Protein AF-A0A2E0Q873-F1 (afdb_monomer_lite)

Radius of gyration: 17.23 Å; chains: 1; bounding box: 40×28×66 Å

Secondary structure (DSSP, 8-state):
----------S-SSPEETTSSTTPPPPPBPGGGG-STT--SSSEE-TT-SEEEEEEEE-SSSSPPPEEEEEEETTTTEEEE--SS----S--S-PPPPEEPPPPP---SSGGG--GGG-EEEEEE-TT--EEEEEE--TTEEEEEEEE--

Sequence (150 aa):
MSTHIYSSWGRTRSPKNLAGTPGTAVTLSVAGDLLGITATTTGYATENQRYLHVLTEDNNADAPGTIKVYGYTHAFQRWFELPQSFNQVGANSAPTAVTIPAPADSGHADAADITPDEREYRTYEILGIDRVAFVGSDVGTNAWAACSTF

Foldseek 3Di:
DDDPDPPPPDPDQDFAWQVHDPPDFDDADAPVCQDDLPSPPAATFQVQFFKKKKKKAFALFPFDKWKWKWFAAPVVSHIAAFDQEPDDPDDDDRDDTDTPPHFGNPNDPHPVPTDPVSMDMGMGTQRRTGGMHIHMDCGGMTMIMTGGND

Structure (mmCIF, N/CA/C/O backbone):
data_AF-A0A2E0Q873-F1
#
_entry.id   AF-A0A2E0Q873-F1
#
loop_
_atom_site.group_PDB
_atom_site.id
_atom_site.type_symbol
_atom_site.label_atom_id
_atom_site.label_alt_id
_atom_site.label_comp_id
_atom_site.label_asym_id
_atom_site.label_entity_id
_atom_site.label_seq_id
_atom_site.pdbx_PDB_ins_code
_atom_site.Cartn_x
_atom_site.Cartn_y
_atom_site.Cartn_z
_atom_site.occupancy
_atom_site.B_iso_or_equiv
_atom_site.auth_seq_id
_atom_site.auth_comp_id
_atom_site.auth_asym_id
_atom_site.auth_atom_id
_atom_site.pdbx_PDB_model_num
ATOM 1 N N . MET A 1 1 ? 9.964 -3.634 46.978 1.00 44.97 1 MET A N 1
ATOM 2 C CA . MET A 1 1 ? 9.040 -4.243 46.000 1.00 44.97 1 MET A CA 1
ATOM 3 C C . MET A 1 1 ? 9.374 -3.621 44.653 1.00 44.97 1 MET A C 1
ATOM 5 O O . MET A 1 1 ? 9.190 -2.424 44.498 1.00 44.97 1 MET A O 1
ATOM 9 N N . SER A 1 2 ? 10.014 -4.375 43.758 1.00 54.91 2 SER A N 1
ATOM 10 C CA . SER A 1 2 ? 10.335 -3.894 42.410 1.00 54.91 2 SER A CA 1
ATOM 11 C C . SER A 1 2 ? 9.037 -3.874 41.610 1.00 54.91 2 SER A C 1
ATOM 13 O O . SER A 1 2 ? 8.479 -4.930 41.318 1.00 54.91 2 SER A O 1
ATOM 15 N N . THR A 1 3 ? 8.499 -2.691 41.322 1.00 65.44 3 THR A N 1
ATOM 16 C CA . THR A 1 3 ? 7.478 -2.550 40.285 1.00 65.44 3 THR A CA 1
ATOM 17 C C . THR A 1 3 ? 8.152 -2.863 38.961 1.00 65.44 3 THR A C 1
ATOM 19 O O . THR A 1 3 ? 9.015 -2.110 38.515 1.00 65.44 3 THR A O 1
ATOM 22 N N . HIS A 1 4 ? 7.780 -3.986 38.355 1.00 63.28 4 HIS A N 1
ATOM 23 C CA . HIS A 1 4 ? 8.156 -4.309 36.988 1.00 63.28 4 HIS A CA 1
ATOM 24 C C . HIS A 1 4 ? 7.597 -3.218 36.062 1.00 63.28 4 HIS A C 1
ATOM 26 O O . HIS A 1 4 ? 6.422 -3.235 35.699 1.00 63.28 4 HIS A O 1
ATOM 32 N N . ILE A 1 5 ? 8.424 -2.223 35.736 1.00 59.34 5 ILE A N 1
ATOM 33 C CA . ILE A 1 5 ? 8.116 -1.232 34.710 1.00 59.34 5 ILE A CA 1
ATOM 34 C C . ILE A 1 5 ? 8.431 -1.911 33.385 1.00 59.34 5 ILE A C 1
ATOM 36 O O . ILE A 1 5 ? 9.589 -2.204 33.095 1.00 59.34 5 ILE A O 1
ATOM 40 N N . TYR A 1 6 ? 7.406 -2.163 32.576 1.00 55.34 6 TYR A N 1
ATOM 41 C CA . TYR A 1 6 ? 7.605 -2.543 31.184 1.00 55.34 6 TYR A CA 1
ATOM 42 C C . TYR A 1 6 ? 8.294 -1.371 30.464 1.00 55.34 6 TYR A C 1
ATOM 44 O O . TYR A 1 6 ? 7.645 -0.418 30.044 1.00 55.34 6 TYR A O 1
ATOM 52 N N . SER A 1 7 ? 9.622 -1.408 30.350 1.00 51.84 7 SER A N 1
ATOM 53 C CA . SER A 1 7 ? 10.422 -0.403 29.637 1.00 51.84 7 SER A CA 1
ATOM 54 C C . SER A 1 7 ? 10.600 -0.731 28.155 1.00 51.84 7 SER A C 1
ATOM 56 O O . SER A 1 7 ? 11.486 -0.184 27.500 1.00 51.84 7 SER A O 1
ATOM 58 N N . SER A 1 8 ? 9.764 -1.594 27.574 1.00 48.59 8 SER A N 1
ATOM 59 C CA . SER A 1 8 ? 9.832 -1.863 26.140 1.00 48.59 8 SER A CA 1
ATOM 60 C C . SER A 1 8 ? 9.133 -0.763 25.335 1.00 48.59 8 SER A C 1
ATOM 62 O O . SER A 1 8 ? 8.172 -1.014 24.617 1.00 48.59 8 SER A O 1
ATOM 64 N N . TRP A 1 9 ? 9.682 0.449 25.389 1.00 48.12 9 TRP A N 1
ATOM 65 C CA . TRP A 1 9 ? 9.557 1.464 24.335 1.00 48.12 9 TRP A CA 1
ATOM 66 C C . TRP A 1 9 ? 10.605 1.201 23.230 1.00 48.12 9 TRP A C 1
ATOM 68 O O . TRP A 1 9 ? 11.258 2.114 22.730 1.00 48.12 9 TRP A O 1
ATOM 78 N N . GLY A 1 10 ? 10.844 -0.076 22.894 1.00 57.50 10 GLY A N 1
ATOM 79 C CA . GLY A 1 10 ? 12.095 -0.498 22.258 1.00 57.50 10 GLY A CA 1
ATOM 80 C C . GLY A 1 10 ? 12.078 -1.861 21.562 1.00 57.50 10 GLY A C 1
ATOM 81 O O . GLY A 1 10 ? 12.937 -2.691 21.835 1.00 57.50 10 GLY A O 1
ATOM 82 N N . ARG A 1 11 ? 11.174 -2.081 20.598 1.00 50.75 11 ARG A N 1
ATOM 83 C CA . ARG A 1 11 ? 11.442 -3.011 19.476 1.00 50.75 11 ARG A CA 1
ATOM 84 C C . ARG A 1 11 ? 11.568 -2.224 18.170 1.00 50.75 11 ARG A C 1
ATOM 86 O O . ARG A 1 11 ? 10.692 -2.279 17.317 1.00 50.75 11 ARG A O 1
ATOM 93 N N . THR A 1 12 ? 12.682 -1.497 18.047 1.00 55.16 12 THR A N 1
ATOM 94 C CA . THR A 1 12 ? 13.179 -0.829 16.825 1.00 55.16 12 THR A CA 1
ATOM 95 C C . THR A 1 12 ? 12.166 0.137 16.191 1.00 55.16 12 THR A C 1
ATOM 97 O O . THR A 1 12 ? 11.250 -0.300 15.503 1.00 55.16 12 THR A O 1
ATOM 100 N N . ARG A 1 13 ? 12.364 1.453 16.377 1.00 66.44 13 ARG A N 1
ATOM 101 C CA . ARG A 1 13 ? 11.543 2.574 15.844 1.00 66.44 13 ARG A CA 1
ATOM 102 C C . ARG A 1 13 ? 11.538 2.692 14.305 1.00 66.44 13 ARG A C 1
ATOM 104 O O . ARG A 1 13 ? 11.319 3.771 13.774 1.00 66.44 13 ARG A O 1
ATOM 111 N N . SER A 1 14 ? 11.851 1.620 13.593 1.00 76.56 14 SER A N 1
ATOM 112 C CA . SER A 1 14 ? 11.774 1.565 12.142 1.00 76.56 14 SER A CA 1
ATOM 113 C C . SER A 1 14 ? 10.387 1.081 11.719 1.00 76.56 14 SER A C 1
ATOM 115 O O . SER A 1 14 ? 9.826 0.211 12.403 1.00 76.56 14 SER A O 1
ATOM 117 N N . PRO A 1 15 ? 9.870 1.560 10.576 1.00 86.12 15 PRO A N 1
ATOM 118 C CA . PRO A 1 15 ? 8.744 0.921 9.911 1.00 86.12 15 PRO A CA 1
ATOM 119 C C . PRO A 1 15 ? 8.969 -0.593 9.776 1.00 86.12 15 PRO A C 1
ATOM 121 O O . PRO A 1 15 ? 10.098 -1.051 9.557 1.00 86.12 15 PRO A O 1
ATOM 124 N N . LYS A 1 16 ? 7.909 -1.381 9.958 1.00 88.31 16 LYS A N 1
ATOM 125 C CA . LYS A 1 16 ? 7.932 -2.842 9.803 1.00 88.31 16 LYS A CA 1
ATOM 126 C C . LYS A 1 16 ? 7.423 -3.207 8.424 1.00 88.31 16 LYS A C 1
ATOM 128 O O . LYS A 1 16 ? 6.344 -2.757 8.056 1.00 88.31 16 LYS A O 1
ATOM 133 N N . ASN A 1 17 ? 8.196 -3.997 7.679 1.00 90.94 17 ASN A N 1
ATOM 134 C CA . ASN A 1 17 ? 7.787 -4.451 6.354 1.00 90.94 17 ASN A CA 1
ATOM 135 C C . ASN A 1 17 ? 6.494 -5.270 6.464 1.00 90.94 17 ASN A C 1
ATOM 137 O O . ASN A 1 17 ? 6.370 -6.154 7.311 1.00 90.94 17 ASN A O 1
ATOM 141 N N . LEU A 1 18 ? 5.541 -4.942 5.603 1.00 91.62 18 LEU A N 1
ATOM 142 C CA . LEU A 1 18 ? 4.194 -5.485 5.635 1.00 91.62 18 LEU A CA 1
ATOM 143 C C . LEU A 1 18 ? 4.117 -6.926 5.096 1.00 91.62 18 LEU A C 1
ATOM 145 O O . LEU A 1 18 ? 3.267 -7.707 5.513 1.00 91.62 18 LEU A O 1
ATOM 149 N N . ALA A 1 19 ? 5.047 -7.295 4.214 1.00 92.06 19 ALA A N 1
ATOM 150 C CA . ALA A 1 19 ? 5.231 -8.637 3.668 1.00 92.06 19 ALA A CA 1
ATOM 151 C C . ALA A 1 19 ? 6.161 -9.520 4.534 1.00 92.06 19 ALA A C 1
ATOM 153 O O . ALA A 1 19 ? 6.544 -10.618 4.130 1.00 92.06 19 ALA A O 1
ATOM 154 N N . GLY A 1 20 ? 6.510 -9.071 5.745 1.00 88.31 20 GLY A N 1
ATOM 155 C CA . GLY A 1 20 ? 7.251 -9.845 6.739 1.00 88.31 20 GLY A CA 1
ATOM 156 C C . GLY A 1 20 ? 8.732 -9.480 6.809 1.00 88.31 20 GLY A C 1
ATOM 157 O O . GLY A 1 20 ? 9.151 -8.747 7.706 1.00 88.31 20 GLY A O 1
ATOM 158 N N . THR A 1 21 ? 9.549 -10.017 5.901 1.00 89.75 21 THR A N 1
ATOM 159 C CA . THR A 1 21 ? 11.009 -9.814 5.944 1.00 89.75 21 THR A CA 1
ATOM 160 C C . THR A 1 21 ? 11.383 -8.445 5.352 1.00 89.75 21 THR A C 1
ATOM 162 O O . THR A 1 21 ? 10.773 -8.012 4.374 1.00 89.75 21 THR A O 1
ATOM 165 N N . PRO A 1 22 ? 12.367 -7.713 5.915 1.00 88.62 22 PRO A N 1
ATOM 166 C CA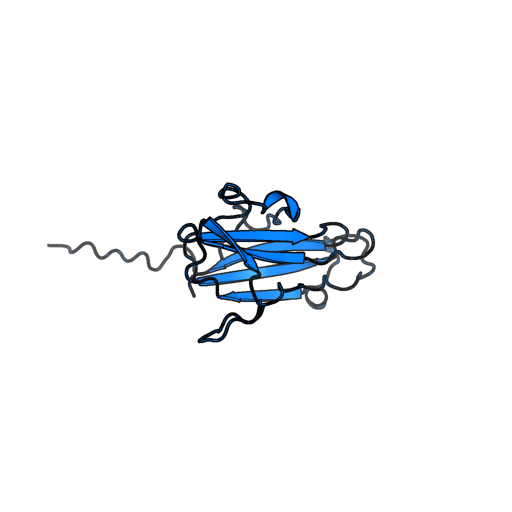 . PRO A 1 22 ? 12.838 -6.468 5.311 1.00 88.62 22 PRO A CA 1
ATOM 167 C C . PRO A 1 22 ? 13.260 -6.659 3.848 1.00 88.62 22 PRO A C 1
ATOM 169 O O . PRO A 1 22 ? 13.966 -7.610 3.526 1.00 88.62 22 PRO A O 1
ATOM 172 N N . GLY A 1 23 ? 12.834 -5.744 2.975 1.00 86.94 23 GLY A N 1
ATOM 173 C CA . GLY A 1 23 ? 13.122 -5.794 1.536 1.00 86.94 23 GLY A CA 1
ATOM 174 C C . GLY A 1 23 ? 12.180 -6.682 0.717 1.00 86.94 23 GLY A C 1
ATOM 175 O O . GLY A 1 23 ? 12.245 -6.648 -0.508 1.00 86.94 23 GLY A O 1
ATOM 176 N N . THR A 1 24 ? 11.268 -7.430 1.344 1.00 91.62 24 THR A N 1
ATOM 177 C CA . THR A 1 24 ? 10.250 -8.190 0.606 1.00 91.62 24 THR A CA 1
ATOM 178 C C . THR A 1 24 ? 9.233 -7.235 -0.026 1.00 91.62 24 THR A C 1
ATOM 180 O O . THR A 1 24 ? 8.662 -6.388 0.670 1.00 91.62 24 THR A O 1
ATOM 183 N N . ALA A 1 25 ? 9.035 -7.361 -1.341 1.00 91.31 25 ALA A N 1
ATOM 184 C CA . ALA A 1 25 ? 8.030 -6.616 -2.093 1.00 91.31 25 ALA A CA 1
ATOM 185 C C . ALA A 1 25 ? 6.609 -7.086 -1.737 1.00 91.31 25 ALA A C 1
ATOM 187 O O . ALA A 1 25 ? 6.398 -8.238 -1.348 1.00 91.31 25 ALA A O 1
ATOM 188 N N . VAL A 1 26 ? 5.629 -6.193 -1.867 1.00 92.12 26 VAL A N 1
ATOM 189 C CA . VAL A 1 26 ? 4.216 -6.558 -1.732 1.00 92.12 26 VAL A CA 1
ATOM 190 C C . VAL A 1 26 ? 3.702 -7.180 -3.024 1.00 92.12 26 VAL A C 1
ATOM 192 O O . VAL A 1 26 ? 4.035 -6.753 -4.123 1.00 92.12 26 VAL A O 1
ATOM 195 N N . THR A 1 27 ? 2.851 -8.185 -2.880 1.00 91.69 27 THR A N 1
ATOM 196 C CA . THR A 1 27 ? 2.116 -8.803 -3.976 1.00 91.69 27 THR A CA 1
ATOM 197 C C . THR A 1 27 ? 0.859 -7.990 -4.243 1.00 91.69 27 THR A C 1
ATOM 199 O O . THR A 1 27 ? 0.084 -7.701 -3.323 1.00 91.69 27 THR A O 1
ATOM 202 N N . LEU A 1 28 ? 0.651 -7.632 -5.506 1.00 88.75 28 LEU A N 1
ATOM 203 C CA . LEU A 1 28 ? -0.557 -6.942 -5.930 1.00 88.75 28 LEU A CA 1
ATOM 204 C C . LEU A 1 28 ? -1.717 -7.937 -6.045 1.00 88.75 28 LEU A C 1
ATOM 206 O O . LEU A 1 28 ? -1.568 -9.048 -6.544 1.00 88.75 28 LEU A O 1
ATOM 210 N N . SER A 1 29 ? -2.881 -7.529 -5.557 1.00 89.44 29 SER A N 1
ATOM 211 C CA . SER A 1 29 ? -4.155 -8.211 -5.778 1.00 89.44 29 SER A CA 1
ATOM 212 C C . SER A 1 29 ? -4.831 -7.655 -7.031 1.00 89.44 29 SER A C 1
ATOM 214 O O . SER A 1 29 ? -4.531 -6.545 -7.477 1.00 89.44 29 SER A O 1
ATOM 216 N N . VAL A 1 30 ? -5.805 -8.377 -7.576 1.00 86.81 30 VAL A N 1
ATOM 217 C CA . VAL A 1 30 ? -6.697 -7.823 -8.601 1.00 86.81 30 VAL A CA 1
ATOM 218 C C . VAL A 1 30 ? -7.958 -7.258 -7.955 1.00 86.81 30 VAL A C 1
ATOM 220 O O . VAL A 1 30 ? -8.353 -7.654 -6.861 1.00 86.81 30 VAL A O 1
ATOM 223 N N . ALA A 1 31 ? -8.643 -6.335 -8.637 1.00 82.88 31 ALA A N 1
ATOM 224 C CA . ALA A 1 31 ? -9.858 -5.709 -8.099 1.00 82.88 31 ALA A CA 1
ATOM 225 C C . ALA A 1 31 ? -10.952 -6.734 -7.733 1.00 82.88 31 ALA A C 1
ATOM 227 O O . ALA A 1 31 ? -11.732 -6.505 -6.810 1.00 82.88 31 ALA A O 1
ATOM 228 N N . GLY A 1 32 ? -10.980 -7.878 -8.427 1.00 84.75 32 GLY A N 1
ATOM 229 C CA . GLY A 1 32 ? -11.875 -8.996 -8.129 1.00 84.75 32 GLY A CA 1
ATOM 230 C C . GLY A 1 32 ? -11.664 -9.618 -6.743 1.00 84.75 32 GLY A C 1
ATOM 231 O O . GLY A 1 32 ? -12.631 -10.081 -6.142 1.00 84.75 32 GLY A O 1
ATOM 232 N N . ASP A 1 33 ? -10.446 -9.561 -6.199 1.00 85.88 33 ASP A N 1
ATOM 233 C CA . ASP A 1 33 ? -10.088 -10.184 -4.915 1.00 85.88 33 ASP A CA 1
ATOM 234 C C . ASP A 1 33 ? -10.629 -9.414 -3.703 1.00 85.88 33 ASP A C 1
ATOM 236 O O . ASP A 1 33 ? -10.633 -9.930 -2.583 1.00 85.88 33 ASP A O 1
ATOM 240 N N . LEU A 1 34 ? -11.071 -8.170 -3.916 1.00 86.00 34 LEU A N 1
ATOM 241 C CA . LEU A 1 34 ? -11.638 -7.292 -2.888 1.00 86.00 34 LEU A CA 1
ATOM 242 C C . LEU A 1 34 ? -13.175 -7.294 -2.896 1.00 86.00 34 LEU A C 1
ATOM 244 O O . LEU A 1 34 ? -13.805 -6.544 -2.144 1.00 86.00 34 LEU A O 1
ATOM 248 N N . LEU A 1 35 ? -13.803 -8.103 -3.756 1.00 82.75 35 LEU A N 1
ATOM 249 C CA . LEU A 1 35 ? -15.252 -8.104 -3.925 1.00 82.75 35 LEU A CA 1
ATOM 250 C C . LEU A 1 35 ? -15.975 -8.823 -2.782 1.00 82.75 35 LEU A C 1
ATOM 252 O O . LEU A 1 35 ? -15.659 -9.947 -2.394 1.00 82.75 35 LEU A O 1
ATOM 256 N N . GLY A 1 36 ? -17.050 -8.189 -2.320 1.00 69.50 36 GLY A N 1
ATOM 257 C CA . GLY A 1 36 ? -17.996 -8.787 -1.388 1.00 69.50 36 GLY A CA 1
ATOM 258 C C . GLY A 1 36 ? -17.560 -8.742 0.076 1.00 69.50 36 GLY A C 1
ATOM 259 O O . GLY A 1 36 ? -16.495 -8.264 0.451 1.00 69.50 36 GLY A O 1
ATOM 260 N N . ILE A 1 37 ? -18.454 -9.230 0.933 1.00 72.94 37 ILE A N 1
ATOM 261 C CA . ILE A 1 37 ? -18.324 -9.158 2.398 1.00 72.94 37 ILE A CA 1
ATOM 262 C C . ILE A 1 37 ? -17.340 -10.200 2.955 1.00 72.94 37 ILE A C 1
ATOM 264 O O . ILE A 1 37 ? -17.008 -10.184 4.136 1.00 72.94 37 ILE A O 1
ATOM 268 N N . THR A 1 38 ? -16.915 -11.137 2.105 1.00 75.25 38 THR A N 1
ATOM 269 C CA . THR A 1 38 ? -16.122 -12.320 2.453 1.00 75.25 38 THR A CA 1
ATOM 270 C C . THR A 1 38 ? -14.634 -12.166 2.157 1.00 75.25 38 THR A C 1
ATOM 272 O O . THR A 1 38 ? -13.857 -12.994 2.621 1.00 75.25 38 THR A O 1
ATOM 275 N N . ALA A 1 39 ? -14.217 -11.117 1.439 1.00 82.25 39 ALA A N 1
ATOM 276 C CA . ALA A 1 39 ? -12.817 -10.820 1.116 1.00 82.25 39 ALA A CA 1
ATOM 277 C C . ALA A 1 39 ? -12.033 -10.285 2.335 1.00 82.25 39 ALA A C 1
ATOM 279 O O . ALA A 1 39 ? -11.375 -9.252 2.276 1.00 82.25 39 ALA A O 1
ATOM 280 N N . THR A 1 40 ? -12.146 -10.952 3.482 1.00 83.94 40 THR A N 1
ATOM 281 C CA . THR A 1 40 ? -11.653 -10.472 4.784 1.00 83.94 40 THR A CA 1
ATOM 282 C C . THR A 1 40 ? -10.193 -10.843 5.049 1.00 83.94 40 THR A C 1
ATOM 284 O O . THR A 1 40 ? -9.573 -10.312 5.970 1.00 83.94 40 THR A O 1
ATOM 287 N N . THR A 1 41 ? -9.637 -11.754 4.248 1.00 87.62 41 THR A N 1
ATOM 288 C CA . THR A 1 41 ? -8.255 -12.239 4.351 1.00 87.62 41 THR A CA 1
ATOM 289 C C . THR A 1 41 ? -7.347 -11.711 3.245 1.00 87.62 41 THR A C 1
ATOM 291 O O . THR A 1 41 ? -6.155 -12.001 3.269 1.00 87.62 41 THR A O 1
ATOM 294 N N . THR A 1 42 ? -7.883 -10.953 2.285 1.00 90.38 42 THR A N 1
ATOM 295 C CA . THR A 1 42 ? -7.095 -10.344 1.207 1.00 90.38 42 THR A CA 1
ATOM 296 C C . THR A 1 42 ? -6.197 -9.232 1.759 1.00 90.38 42 THR A C 1
ATOM 298 O O . THR A 1 42 ? -6.501 -8.611 2.784 1.00 90.38 42 THR A O 1
ATOM 301 N N . GLY A 1 43 ? -5.063 -8.997 1.099 1.00 91.00 43 GLY A N 1
ATOM 302 C CA . GLY A 1 43 ? -4.090 -7.989 1.505 1.00 91.00 43 GLY A CA 1
ATOM 303 C C . GLY A 1 43 ? -3.412 -8.304 2.838 1.00 91.00 43 GLY A C 1
ATOM 304 O O . GLY A 1 43 ? -3.435 -9.431 3.341 1.00 91.00 43 GLY A O 1
ATOM 305 N N . TYR A 1 44 ? -2.822 -7.280 3.432 1.00 93.25 44 TYR A N 1
ATOM 306 C CA . TYR A 1 44 ? -1.933 -7.403 4.573 1.00 93.25 44 TYR A CA 1
ATOM 307 C C . TYR A 1 44 ? -2.531 -6.785 5.832 1.00 93.25 44 TYR A C 1
ATOM 309 O O . TYR A 1 44 ? -3.174 -5.738 5.766 1.00 93.25 44 TYR A O 1
ATOM 317 N N . ALA A 1 45 ? -2.296 -7.417 6.982 1.00 91.81 45 ALA A N 1
ATOM 318 C CA . ALA A 1 45 ? -2.707 -6.877 8.271 1.00 91.81 45 ALA A CA 1
ATOM 319 C C . ALA A 1 45 ? -1.861 -5.649 8.632 1.00 91.81 45 ALA A C 1
ATOM 321 O O . ALA A 1 45 ? -0.639 -5.676 8.520 1.00 91.81 45 ALA A O 1
ATOM 322 N N . THR A 1 46 ? -2.515 -4.585 9.090 1.00 89.25 46 THR A N 1
ATOM 323 C CA . THR A 1 46 ? -1.842 -3.350 9.520 1.00 89.25 46 THR A CA 1
ATOM 324 C C . THR A 1 46 ? -1.381 -3.409 10.970 1.00 89.25 46 THR A C 1
ATOM 326 O O . THR A 1 46 ? -0.644 -2.531 11.393 1.00 89.25 46 THR A O 1
ATOM 329 N N . GLU A 1 47 ? -1.860 -4.383 11.754 1.00 85.69 47 GLU A N 1
ATOM 330 C CA . GLU A 1 47 ? -1.609 -4.512 13.198 1.00 85.69 47 GLU A CA 1
ATOM 331 C C . GLU A 1 47 ? -1.937 -3.237 14.001 1.00 85.69 47 GLU A C 1
ATOM 333 O O . GLU A 1 47 ? -1.291 -2.938 15.006 1.00 85.69 47 GLU A O 1
ATOM 338 N N . ASN A 1 48 ? -2.949 -2.478 13.558 1.00 79.56 48 ASN A N 1
ATOM 339 C CA . ASN A 1 48 ? -3.367 -1.209 14.167 1.00 79.56 48 ASN A CA 1
ATOM 340 C C . ASN A 1 48 ? -2.231 -0.166 14.249 1.00 79.56 48 ASN A C 1
ATOM 342 O O . ASN A 1 48 ? -2.135 0.620 15.195 1.00 79.56 48 ASN A O 1
ATOM 346 N N . GLN A 1 49 ? -1.344 -0.179 13.255 1.00 87.31 49 GLN A N 1
ATOM 347 C CA . GLN A 1 49 ? -0.344 0.861 13.052 1.00 87.31 49 GLN A CA 1
ATOM 348 C C . GLN A 1 49 ? -1.007 2.155 12.559 1.00 87.31 49 GLN A C 1
ATOM 350 O O . GLN A 1 49 ? -2.138 2.154 12.075 1.00 87.31 49 GLN A O 1
ATOM 355 N N . ARG A 1 50 ? -0.305 3.283 12.701 1.00 86.69 50 ARG A N 1
ATOM 356 C CA . ARG A 1 50 ? -0.853 4.604 12.372 1.00 86.69 50 ARG A CA 1
ATOM 357 C C . ARG A 1 50 ? -0.522 5.038 10.954 1.00 86.69 50 ARG A C 1
ATOM 359 O O . ARG A 1 50 ? -1.357 5.663 10.309 1.00 86.69 50 ARG A O 1
ATOM 366 N N . TYR A 1 51 ? 0.674 4.717 10.480 1.00 87.12 51 TYR A N 1
ATOM 367 C CA . TYR A 1 51 ? 1.160 5.132 9.176 1.00 87.12 51 TYR A CA 1
ATOM 368 C C . TYR A 1 51 ? 1.494 3.924 8.309 1.00 87.12 51 TYR A C 1
ATOM 370 O O . TYR A 1 51 ? 2.014 2.916 8.788 1.00 87.12 51 TYR A O 1
ATOM 378 N N . LEU A 1 52 ? 1.194 4.049 7.022 1.00 89.50 52 LEU A N 1
ATOM 379 C CA . LEU A 1 52 ? 1.602 3.154 5.953 1.00 89.50 52 LEU A CA 1
ATOM 380 C C . LEU A 1 52 ? 2.586 3.904 5.061 1.00 89.50 52 LEU A C 1
ATOM 382 O O . LEU A 1 52 ? 2.262 4.950 4.514 1.00 89.50 52 LEU A O 1
ATOM 386 N N . HIS A 1 53 ? 3.763 3.337 4.885 1.00 89.38 53 HIS A N 1
ATOM 387 C CA . HIS A 1 53 ? 4.811 3.795 3.992 1.00 89.38 53 HIS A CA 1
ATOM 388 C C . HIS A 1 53 ? 4.780 2.923 2.746 1.00 89.38 53 HIS A C 1
ATOM 390 O O . HIS A 1 53 ? 4.818 1.700 2.871 1.00 89.38 53 HIS A O 1
ATOM 396 N N . VAL A 1 54 ? 4.717 3.533 1.568 1.00 88.50 54 VAL A N 1
ATOM 397 C CA . VAL A 1 54 ? 4.729 2.836 0.281 1.00 88.50 54 VAL A CA 1
ATOM 398 C C . VAL A 1 54 ? 5.861 3.403 -0.555 1.00 88.50 54 VAL A C 1
ATOM 400 O O . VAL A 1 54 ? 5.950 4.616 -0.730 1.00 88.50 54 VAL A O 1
ATOM 403 N N . LEU A 1 55 ? 6.719 2.520 -1.045 1.00 86.69 55 LEU A N 1
ATOM 404 C CA . LEU A 1 55 ? 7.779 2.830 -1.991 1.00 86.69 55 LEU A CA 1
ATOM 405 C C . LEU A 1 55 ? 7.468 2.092 -3.287 1.00 86.69 55 LEU A C 1
ATOM 407 O O . LEU A 1 55 ? 7.193 0.894 -3.244 1.00 86.69 55 LEU A O 1
ATOM 411 N N . THR A 1 56 ? 7.526 2.790 -4.410 1.00 85.12 56 THR A N 1
ATOM 412 C CA . THR A 1 56 ? 7.435 2.187 -5.738 1.00 85.12 56 THR A CA 1
ATOM 413 C C . THR A 1 56 ? 8.666 2.542 -6.543 1.00 85.12 56 THR A C 1
ATOM 415 O O . THR A 1 56 ? 9.124 3.686 -6.508 1.00 85.12 56 THR A O 1
ATOM 418 N N . GLU A 1 57 ? 9.182 1.563 -7.268 1.00 82.94 57 GLU A N 1
ATOM 419 C CA . GLU A 1 57 ? 10.294 1.738 -8.193 1.00 82.94 57 GLU A CA 1
ATOM 420 C C . GLU A 1 57 ? 9.996 0.988 -9.491 1.00 82.94 57 GLU A C 1
ATOM 422 O O . GLU A 1 57 ? 9.135 0.102 -9.527 1.00 82.94 57 GLU A O 1
ATOM 427 N N . ASP A 1 58 ? 10.668 1.390 -10.559 1.00 77.62 58 ASP A N 1
ATOM 428 C CA . ASP A 1 58 ? 10.613 0.705 -11.844 1.00 77.62 58 ASP A CA 1
ATOM 429 C C . ASP A 1 58 ? 11.073 -0.762 -11.682 1.00 77.62 58 ASP A C 1
ATOM 431 O O . ASP A 1 58 ? 11.882 -1.090 -10.818 1.00 77.62 58 ASP A O 1
ATOM 435 N N . ASN A 1 59 ? 10.518 -1.684 -12.462 1.00 75.75 59 ASN A N 1
ATOM 436 C CA . ASN A 1 59 ? 10.972 -3.081 -12.487 1.00 75.75 59 ASN A CA 1
ATOM 437 C C . ASN A 1 59 ? 11.704 -3.428 -13.792 1.00 75.75 59 ASN A C 1
ATOM 439 O O . ASN A 1 59 ? 11.936 -4.605 -14.062 1.00 75.75 59 ASN A O 1
ATOM 443 N N . ASN A 1 60 ? 12.037 -2.425 -14.615 1.00 70.19 60 ASN A N 1
ATOM 444 C CA . ASN A 1 60 ? 12.687 -2.608 -15.912 1.00 70.19 60 ASN A CA 1
ATOM 445 C C . ASN A 1 60 ? 11.912 -3.605 -16.808 1.00 70.19 60 ASN A C 1
ATOM 447 O O . ASN A 1 60 ? 12.456 -4.543 -17.395 1.00 70.19 60 ASN A O 1
ATOM 451 N N . ALA A 1 61 ? 10.586 -3.466 -16.847 1.00 63.94 61 ALA A N 1
ATOM 452 C CA . ALA A 1 61 ? 9.720 -4.389 -17.572 1.00 63.94 61 ALA A CA 1
ATOM 453 C C . ALA A 1 61 ? 8.500 -3.664 -18.148 1.00 63.94 61 ALA A C 1
ATOM 455 O O . ALA A 1 61 ? 7.592 -3.335 -17.406 1.00 63.94 61 ALA A O 1
ATOM 456 N N . ASP A 1 62 ? 8.425 -3.492 -19.470 1.00 66.56 62 ASP A N 1
ATOM 457 C CA . ASP A 1 62 ? 7.280 -2.868 -20.158 1.00 66.56 62 ASP A CA 1
ATOM 458 C C . ASP A 1 62 ? 6.824 -1.513 -19.547 1.00 66.56 62 ASP A C 1
ATOM 460 O O . ASP A 1 62 ? 7.517 -0.875 -18.759 1.00 66.56 62 ASP A O 1
ATOM 464 N N . ALA A 1 63 ? 5.660 -1.008 -19.970 1.00 66.69 63 ALA A N 1
ATOM 465 C CA . ALA A 1 63 ? 5.137 0.262 -19.477 1.00 66.69 63 ALA A CA 1
ATOM 466 C C . ALA A 1 63 ? 4.724 0.161 -17.990 1.00 66.69 63 ALA A C 1
ATOM 468 O O . ALA A 1 63 ? 3.975 -0.755 -17.634 1.00 66.69 63 ALA A O 1
ATOM 469 N N . PRO A 1 64 ? 5.121 1.129 -17.144 1.00 64.38 64 PRO A N 1
ATOM 470 C CA . PRO A 1 64 ? 4.926 1.054 -15.702 1.00 64.38 64 PRO A CA 1
ATOM 471 C C . PRO A 1 64 ? 3.439 1.065 -15.302 1.00 64.38 64 PRO A C 1
ATOM 473 O O . PRO A 1 64 ? 2.638 1.896 -15.752 1.00 64.38 64 PRO A O 1
ATOM 476 N N . GLY A 1 65 ? 3.055 0.109 -14.452 1.00 66.44 65 GLY A N 1
ATOM 477 C CA . GLY A 1 65 ? 1.685 -0.122 -14.004 1.00 66.44 65 GLY A CA 1
ATOM 478 C C . GLY A 1 65 ? 1.242 0.799 -12.865 1.00 66.44 65 GLY A C 1
ATOM 479 O O . GLY A 1 65 ? 1.960 1.062 -11.913 1.00 66.44 65 GLY A O 1
ATOM 480 N N . THR A 1 66 ? -0.001 1.277 -12.904 1.00 71.88 66 THR A N 1
ATOM 481 C CA . THR A 1 66 ? -0.562 2.050 -11.783 1.00 71.88 66 THR A CA 1
ATOM 482 C C . THR A 1 66 ? -0.917 1.151 -10.596 1.00 71.88 66 THR A C 1
ATOM 484 O O . THR A 1 66 ? -1.592 0.135 -10.778 1.00 71.88 66 THR A O 1
ATOM 487 N N . ILE A 1 67 ? -0.576 1.583 -9.374 1.00 79.12 67 ILE A N 1
ATOM 488 C CA . ILE A 1 67 ? -0.939 0.893 -8.127 1.00 79.12 67 ILE A CA 1
ATOM 489 C C . ILE A 1 67 ? -1.957 1.722 -7.340 1.00 79.12 67 ILE A C 1
ATOM 491 O O . ILE A 1 67 ? -1.748 2.904 -7.056 1.00 79.12 67 ILE A O 1
ATOM 495 N N . LYS A 1 68 ? -3.065 1.081 -6.962 1.00 83.94 68 LYS A N 1
ATOM 496 C CA . LYS A 1 68 ? -4.103 1.622 -6.080 1.00 83.94 68 LYS A CA 1
ATOM 497 C C . LYS A 1 68 ? -4.024 0.991 -4.700 1.00 83.94 68 LYS A C 1
ATOM 499 O O . LYS A 1 68 ? -3.832 -0.216 -4.583 1.00 83.94 68 LYS A O 1
ATOM 504 N N . VAL A 1 69 ? -4.231 1.789 -3.658 1.00 86.06 69 VAL A N 1
ATOM 505 C CA . VAL A 1 69 ? -4.248 1.307 -2.270 1.00 86.06 69 VAL A CA 1
ATOM 506 C C . VAL A 1 69 ? -5.681 1.304 -1.742 1.00 86.06 69 VAL A C 1
ATOM 508 O O . VAL A 1 69 ? -6.410 2.289 -1.872 1.00 86.06 69 VAL A O 1
ATOM 511 N N . TYR A 1 70 ? -6.078 0.190 -1.133 1.00 88.69 70 TYR A N 1
ATOM 512 C CA . TYR A 1 70 ? -7.388 -0.003 -0.517 1.00 88.69 70 TYR A CA 1
ATOM 513 C C . TYR A 1 70 ? -7.236 -0.316 0.967 1.00 88.69 70 TYR A C 1
ATOM 515 O O . TYR A 1 70 ? -6.326 -1.045 1.361 1.00 88.69 70 TYR A O 1
ATOM 523 N N . GLY A 1 71 ? -8.139 0.225 1.781 1.00 90.12 71 GLY A N 1
ATOM 524 C CA . GLY A 1 71 ? -8.260 -0.075 3.203 1.00 90.12 71 GLY A CA 1
ATOM 525 C C . GLY A 1 71 ? -9.437 -1.005 3.467 1.00 90.12 71 GLY A C 1
ATOM 526 O O . GLY A 1 71 ? -10.438 -0.977 2.751 1.00 90.12 71 GLY A O 1
ATOM 527 N N . TYR A 1 72 ? -9.326 -1.822 4.505 1.00 91.12 72 TYR A N 1
ATOM 528 C CA . TYR A 1 72 ? -10.397 -2.679 4.991 1.00 91.12 72 TYR A CA 1
ATOM 529 C C . TYR A 1 72 ? -10.576 -2.510 6.494 1.00 91.12 72 TYR A C 1
ATOM 531 O O . TYR A 1 72 ? -9.602 -2.489 7.250 1.00 91.12 72 TYR A O 1
ATOM 539 N N . THR A 1 73 ? -11.837 -2.461 6.918 1.00 89.69 73 THR A N 1
ATOM 540 C CA . THR A 1 73 ? -12.215 -2.404 8.332 1.00 89.69 73 THR A CA 1
ATOM 541 C C . THR A 1 73 ? -13.169 -3.549 8.659 1.00 89.69 73 THR A C 1
ATOM 543 O O . THR A 1 73 ? -14.258 -3.651 8.086 1.00 89.69 73 THR A O 1
ATOM 546 N N . HIS A 1 74 ? -12.802 -4.388 9.629 1.00 89.12 74 HIS A N 1
ATOM 547 C CA . HIS A 1 74 ? -13.599 -5.514 10.116 1.00 89.12 74 HIS A CA 1
ATOM 548 C C . HIS A 1 74 ? -14.946 -5.075 10.691 1.00 89.12 74 HIS A C 1
ATOM 550 O O . HIS A 1 74 ? -15.918 -5.815 10.562 1.00 89.12 74 HIS A O 1
ATOM 556 N N . ALA A 1 75 ? -15.031 -3.870 11.264 1.00 88.38 75 ALA A N 1
ATOM 557 C CA . ALA A 1 75 ? -16.290 -3.315 11.761 1.00 88.38 75 ALA A CA 1
ATOM 558 C C . ALA A 1 75 ? -17.335 -3.115 10.647 1.00 88.38 75 ALA A C 1
ATOM 560 O O . ALA A 1 75 ? -18.530 -3.264 10.895 1.00 88.38 75 ALA A O 1
ATOM 561 N N . PHE A 1 76 ? -16.897 -2.810 9.421 1.00 86.12 76 PHE A N 1
ATOM 562 C CA . PHE A 1 76 ? -17.788 -2.625 8.270 1.00 86.12 76 PHE A CA 1
ATOM 563 C C . PHE A 1 76 ? -17.815 -3.839 7.341 1.00 86.12 76 PHE A C 1
ATOM 565 O O . PHE A 1 76 ? -18.734 -3.967 6.537 1.00 86.12 76 PHE A O 1
ATOM 572 N N . GLN A 1 77 ? -16.823 -4.731 7.445 1.00 88.88 77 GLN A N 1
ATOM 573 C CA . GLN A 1 77 ? -16.597 -5.842 6.517 1.00 88.88 77 GLN A CA 1
ATOM 574 C C . GLN A 1 77 ? -16.578 -5.370 5.056 1.00 88.88 77 GLN A C 1
ATOM 576 O O . GLN A 1 77 ? -17.177 -5.990 4.172 1.00 88.88 77 GLN A O 1
ATOM 581 N N . ARG A 1 78 ? -15.969 -4.209 4.805 1.00 87.75 78 ARG A N 1
ATOM 582 C CA . ARG A 1 78 ? -15.907 -3.587 3.480 1.00 87.75 78 ARG A CA 1
ATOM 583 C C . ARG A 1 78 ? -14.513 -3.058 3.202 1.00 87.75 78 ARG A C 1
ATOM 585 O O . ARG A 1 78 ? -13.874 -2.486 4.085 1.00 87.75 78 ARG A O 1
ATOM 592 N N . TRP A 1 79 ? -14.109 -3.230 1.949 1.00 89.69 79 TRP A N 1
ATOM 593 C CA . TRP A 1 79 ? -13.000 -2.511 1.345 1.00 89.69 79 TRP A CA 1
ATOM 594 C C . TRP A 1 79 ? -13.454 -1.115 0.926 1.00 89.69 79 TRP A C 1
ATOM 596 O O . TRP A 1 79 ? -14.596 -0.924 0.503 1.00 89.69 79 TRP A O 1
ATOM 606 N N . PHE A 1 80 ? -12.556 -0.148 1.040 1.00 85.06 80 PHE A N 1
ATOM 607 C CA . PHE A 1 80 ? -12.759 1.220 0.594 1.00 85.06 80 PHE A CA 1
ATOM 608 C C . PHE A 1 80 ? -11.453 1.803 0.066 1.00 85.06 80 PHE A C 1
ATOM 610 O O . PHE A 1 80 ? -10.356 1.314 0.335 1.00 85.06 80 PHE A O 1
ATOM 617 N N . GLU A 1 81 ? -11.592 2.851 -0.727 1.00 83.12 81 GLU A N 1
ATOM 618 C CA . GLU A 1 81 ? -10.479 3.546 -1.351 1.00 83.12 81 GLU A CA 1
ATOM 619 C C . GLU A 1 81 ? -9.709 4.356 -0.298 1.00 83.12 81 GLU A C 1
ATOM 621 O O . GLU A 1 81 ? -10.313 5.108 0.468 1.00 83.12 81 GLU A O 1
ATOM 626 N N . LEU A 1 82 ? -8.383 4.184 -0.233 1.00 77.25 82 LEU A N 1
ATOM 627 C CA . LEU A 1 82 ? -7.521 4.915 0.699 1.00 77.25 82 LEU A CA 1
ATOM 628 C C . LEU A 1 82 ? -6.988 6.190 0.016 1.00 77.25 82 LEU A C 1
ATOM 630 O O . LEU A 1 82 ? -6.181 6.048 -0.900 1.00 77.25 82 LEU A O 1
ATOM 634 N N . PRO A 1 83 ? -7.419 7.412 0.406 1.00 66.12 83 PRO A N 1
ATOM 635 C CA . PRO A 1 83 ? -6.961 8.684 -0.173 1.00 66.12 83 PRO A CA 1
ATOM 636 C C . PRO A 1 83 ? -5.525 9.064 0.259 1.00 66.12 83 PRO A C 1
ATOM 638 O O . PRO A 1 83 ? -5.047 8.630 1.303 1.00 66.12 83 PRO A O 1
ATOM 641 N N . GLN A 1 84 ? -4.828 9.895 -0.538 1.00 56.44 84 GLN A N 1
ATOM 642 C CA . GLN A 1 84 ? -3.357 10.094 -0.452 1.00 56.44 84 GLN A CA 1
ATOM 643 C C . GLN A 1 84 ? -2.985 10.935 0.753 1.00 56.44 84 GLN A C 1
ATOM 645 O O . GLN A 1 84 ? -1.934 10.774 1.360 1.00 56.44 84 GLN A O 1
ATOM 650 N N . SER A 1 85 ? -3.900 11.825 1.096 1.00 50.22 85 SER A N 1
ATOM 651 C CA . SER A 1 85 ? -3.913 12.646 2.280 1.00 50.22 85 SER A CA 1
ATOM 652 C C . SER A 1 85 ? -5.112 12.212 3.110 1.00 50.22 85 SER A C 1
ATOM 654 O O . SER A 1 85 ? -6.192 12.797 3.008 1.00 50.22 85 SER A O 1
ATOM 656 N N . PHE A 1 86 ? -4.981 11.164 3.925 1.00 46.25 86 PHE A N 1
ATOM 657 C CA . PHE A 1 86 ? -6.028 10.941 4.915 1.00 46.25 86 PHE A CA 1
ATOM 658 C C . PHE A 1 86 ? -5.943 12.049 5.969 1.00 46.25 86 PHE A C 1
ATOM 660 O O . PHE A 1 86 ? -5.089 12.036 6.845 1.00 46.25 86 PHE A O 1
ATOM 667 N N . ASN A 1 87 ? -6.823 13.038 5.837 1.00 52.88 87 ASN A N 1
ATOM 668 C CA . ASN A 1 87 ? -7.275 13.882 6.930 1.00 52.88 87 ASN A CA 1
ATOM 669 C C . ASN A 1 87 ? -8.708 14.324 6.592 1.00 52.88 87 ASN A C 1
ATOM 671 O O . ASN A 1 87 ? -8.894 15.353 5.943 1.00 52.88 87 ASN A O 1
ATOM 675 N N . GLN A 1 88 ? -9.734 13.535 6.946 1.00 44.62 88 GLN A N 1
ATOM 676 C CA . GLN A 1 88 ? -11.122 13.947 6.694 1.00 44.62 88 GLN A CA 1
ATOM 677 C C . GLN A 1 88 ? -11.992 13.968 7.953 1.00 44.62 88 GLN A C 1
ATOM 679 O O . GLN A 1 88 ? -12.333 12.938 8.528 1.00 44.62 88 GLN A O 1
ATOM 684 N N . VAL A 1 89 ? -12.419 15.181 8.315 1.00 47.09 89 VAL A N 1
ATOM 685 C CA . VAL A 1 89 ? -13.543 15.460 9.216 1.00 47.09 89 VAL A CA 1
ATOM 686 C C . VAL A 1 89 ? -14.693 16.013 8.349 1.00 47.09 89 VAL A C 1
ATOM 688 O O . VAL A 1 89 ? -14.851 17.223 8.225 1.00 47.09 89 VAL A O 1
ATOM 691 N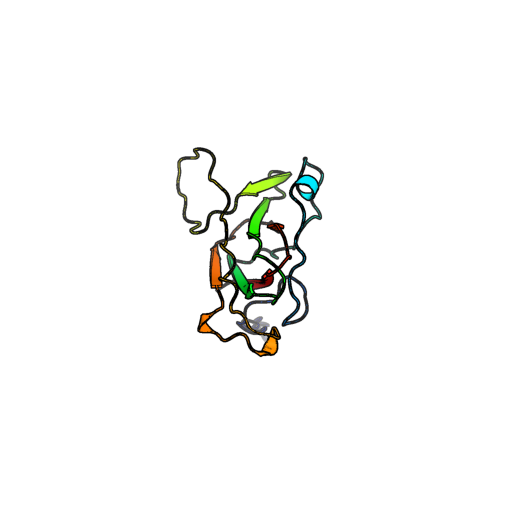 N . GLY A 1 90 ? -15.462 15.109 7.712 1.00 44.69 90 GLY A N 1
ATOM 692 C CA . GLY A 1 90 ? -16.610 15.387 6.806 1.00 44.69 90 GLY A CA 1
ATOM 693 C C . GLY A 1 90 ? -16.231 15.949 5.414 1.00 44.69 90 GLY A C 1
ATOM 694 O O . GLY A 1 90 ? -15.114 16.410 5.233 1.00 44.69 90 GLY A O 1
ATOM 695 N N . ALA A 1 91 ? -17.058 15.962 4.353 1.00 40.06 91 ALA A N 1
ATOM 696 C CA . ALA A 1 91 ? -18.274 15.216 4.006 1.00 40.06 91 ALA A CA 1
ATOM 697 C C . ALA A 1 91 ? -17.982 14.284 2.807 1.00 40.06 91 ALA A C 1
ATOM 699 O O . ALA A 1 91 ? -17.198 14.621 1.919 1.00 40.06 91 ALA A O 1
ATOM 700 N N . ASN A 1 92 ? -18.627 13.114 2.784 1.00 46.91 92 ASN A N 1
ATOM 701 C CA . ASN A 1 92 ? -18.343 12.021 1.853 1.00 46.91 92 ASN A CA 1
ATOM 702 C C . ASN A 1 92 ? -19.097 12.184 0.518 1.00 46.91 92 ASN A C 1
ATOM 704 O O . ASN A 1 92 ? -20.300 11.940 0.447 1.00 46.91 92 ASN A O 1
ATOM 708 N N . SER A 1 93 ? -18.375 12.563 -0.538 1.00 50.91 93 SER A N 1
ATOM 709 C CA . SER A 1 93 ? -18.774 12.356 -1.937 1.00 50.91 93 SER A CA 1
ATOM 710 C C . SER A 1 93 ? -17.780 11.365 -2.544 1.00 50.91 93 SER A C 1
ATOM 712 O O . SER A 1 93 ? -16.748 11.802 -3.030 1.00 50.91 93 SER A O 1
ATOM 714 N N . ALA A 1 94 ? -18.035 10.056 -2.397 1.00 50.22 94 ALA A N 1
ATOM 715 C CA . ALA A 1 94 ? -17.277 8.928 -2.973 1.00 50.22 94 ALA A CA 1
ATOM 716 C C . ALA A 1 94 ? -15.790 9.238 -3.308 1.00 50.22 94 ALA A C 1
ATOM 718 O O . ALA A 1 94 ? -15.487 9.557 -4.460 1.00 50.22 94 ALA A O 1
ATOM 719 N N . PRO A 1 95 ? -14.862 9.198 -2.330 1.00 50.81 95 PRO A N 1
ATOM 720 C CA . PRO A 1 95 ? -13.452 9.497 -2.578 1.00 50.81 95 PRO A CA 1
ATOM 721 C C . PRO A 1 95 ? -12.868 8.516 -3.599 1.00 50.81 95 PRO A C 1
ATOM 723 O O . PRO A 1 95 ? -13.087 7.318 -3.466 1.00 50.81 95 PRO A O 1
ATOM 726 N N . THR A 1 96 ? -12.133 9.024 -4.593 1.00 55.88 96 THR A N 1
ATOM 727 C CA . THR A 1 96 ? -11.392 8.210 -5.572 1.00 55.88 96 THR A CA 1
ATOM 728 C C . THR A 1 96 ? -10.115 7.638 -4.946 1.00 55.88 96 THR A C 1
ATOM 730 O O . THR A 1 96 ? -9.398 8.355 -4.245 1.00 55.88 96 THR A O 1
ATOM 733 N N . ALA A 1 97 ? -9.796 6.373 -5.226 1.00 51.69 97 ALA A N 1
ATOM 734 C CA . ALA A 1 97 ? -8.573 5.713 -4.781 1.00 51.69 97 ALA A CA 1
ATOM 735 C C . ALA A 1 97 ? -7.344 6.444 -5.279 1.00 51.69 97 ALA A C 1
ATOM 737 O O . ALA A 1 97 ? -7.275 6.917 -6.418 1.00 51.69 97 ALA A O 1
ATOM 738 N N . VAL A 1 98 ? -6.328 6.453 -4.425 1.00 57.19 98 VAL A N 1
ATOM 739 C CA . VAL A 1 98 ? -5.032 6.999 -4.788 1.00 57.19 98 VAL A CA 1
ATOM 740 C C . VAL A 1 98 ? -4.422 6.104 -5.813 1.00 57.19 98 VAL A C 1
ATOM 742 O O . VAL A 1 98 ? -4.094 4.953 -5.553 1.00 57.19 98 VAL A O 1
ATOM 745 N N . THR A 1 99 ? -4.250 6.698 -6.973 1.00 56.88 99 THR A N 1
ATOM 746 C CA . THR A 1 99 ? -3.315 6.231 -7.967 1.00 56.88 99 THR A CA 1
ATOM 747 C C . THR A 1 99 ? -1.939 6.695 -7.514 1.00 56.88 99 THR A C 1
ATOM 749 O O . THR A 1 99 ? -1.665 7.898 -7.470 1.00 56.88 99 THR A O 1
ATOM 752 N N . ILE A 1 100 ? -1.092 5.748 -7.121 1.00 56.56 100 ILE A N 1
ATOM 753 C CA . ILE A 1 100 ? 0.347 5.983 -7.110 1.00 56.56 100 ILE A CA 1
ATOM 754 C C . ILE A 1 100 ? 0.760 5.839 -8.574 1.00 56.56 100 ILE A C 1
ATOM 756 O O . ILE A 1 100 ? 0.663 4.726 -9.104 1.00 56.56 100 ILE A O 1
ATOM 760 N N . PRO A 1 101 ? 1.096 6.945 -9.269 1.00 58.25 101 PRO A N 1
ATOM 761 C CA . PRO A 1 101 ? 1.694 6.816 -10.579 1.00 58.25 101 PRO A CA 1
ATOM 762 C C . PRO A 1 101 ? 2.980 6.034 -10.366 1.00 58.25 101 PRO A C 1
ATOM 764 O O . PRO A 1 101 ? 3.757 6.350 -9.462 1.00 58.25 101 PRO A O 1
ATOM 767 N N . ALA A 1 102 ? 3.167 4.987 -11.151 1.00 56.34 102 ALA A N 1
ATOM 768 C CA . ALA A 1 102 ? 4.460 4.356 -11.148 1.00 56.34 102 ALA A CA 1
ATOM 769 C C . ALA A 1 102 ? 5.511 5.365 -11.634 1.00 56.34 102 ALA A C 1
ATOM 771 O O . ALA A 1 102 ? 5.188 6.242 -12.451 1.00 56.34 102 ALA A O 1
ATOM 772 N N . PRO A 1 103 ? 6.735 5.293 -11.092 1.00 60.31 103 PRO A N 1
ATOM 773 C CA . PRO A 1 103 ? 7.831 6.091 -11.608 1.00 60.31 103 PRO A CA 1
ATOM 774 C C . PRO A 1 103 ? 7.997 5.828 -13.109 1.00 60.31 103 PRO A C 1
ATOM 776 O O . PRO A 1 103 ? 7.639 4.761 -13.612 1.00 60.31 103 PRO A O 1
ATOM 779 N N . ALA A 1 104 ? 8.450 6.846 -13.840 1.00 61.31 104 ALA A N 1
ATOM 780 C CA . ALA A 1 104 ? 8.677 6.713 -15.274 1.00 61.31 104 ALA A CA 1
ATOM 781 C C . ALA A 1 104 ? 9.700 5.600 -15.545 1.00 61.31 104 ALA A C 1
ATOM 783 O O . ALA A 1 104 ? 10.613 5.422 -14.741 1.00 61.31 104 ALA A O 1
ATOM 784 N N . ASP A 1 105 ? 9.551 4.902 -16.678 1.00 65.38 105 ASP A N 1
ATOM 785 C CA . ASP A 1 105 ? 10.567 3.960 -17.161 1.00 65.38 105 ASP A CA 1
ATOM 786 C C . A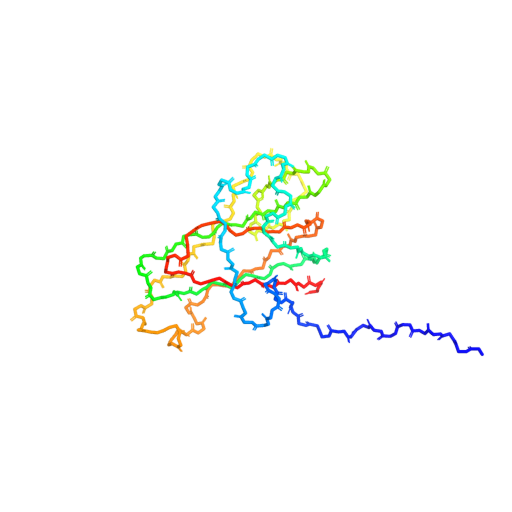SP A 1 105 ? 11.907 4.695 -17.252 1.00 65.38 105 ASP A C 1
ATOM 788 O O . ASP A 1 105 ? 12.059 5.688 -17.976 1.00 65.38 105 ASP A O 1
ATOM 792 N N . SER A 1 106 ? 12.838 4.228 -16.436 1.00 62.81 106 SER A N 1
ATOM 793 C CA . SER A 1 106 ? 14.153 4.824 -16.250 1.00 62.81 106 SER A CA 1
ATOM 794 C C . SER A 1 106 ? 15.146 4.381 -17.334 1.00 62.81 106 SER A C 1
ATOM 796 O O . SER A 1 106 ? 16.221 4.965 -17.482 1.00 62.81 106 SER A O 1
ATOM 798 N N . GLY A 1 107 ? 14.787 3.379 -18.150 1.00 64.75 107 GLY A N 1
ATOM 799 C CA . GLY A 1 107 ? 15.650 2.796 -19.179 1.00 64.75 107 GLY A CA 1
ATOM 800 C C . GLY A 1 107 ? 16.838 2.009 -18.614 1.00 64.75 107 GLY A C 1
ATOM 801 O O . GLY A 1 107 ? 17.769 1.683 -19.359 1.00 64.75 107 GLY A O 1
ATOM 802 N N . HIS A 1 108 ? 16.834 1.728 -17.309 1.00 66.56 108 HIS A N 1
ATOM 803 C CA . HIS A 1 108 ? 17.864 0.954 -16.621 1.00 66.56 108 HIS A CA 1
ATOM 804 C C . HIS A 1 108 ? 17.751 -0.534 -16.940 1.00 66.56 108 HIS A C 1
ATOM 806 O O . HIS A 1 108 ? 16.658 -1.066 -16.994 1.00 66.56 108 HIS A O 1
ATOM 812 N N . ALA A 1 109 ? 18.879 -1.227 -17.125 1.00 60.72 109 ALA A N 1
ATOM 813 C CA . ALA A 1 109 ? 18.894 -2.635 -17.537 1.00 60.72 109 ALA A CA 1
ATOM 814 C C . ALA A 1 109 ? 18.708 -3.640 -16.380 1.00 60.72 109 ALA A C 1
ATOM 816 O O . ALA A 1 109 ? 18.531 -4.833 -16.637 1.00 60.72 109 ALA A O 1
ATOM 817 N N . ASP A 1 110 ? 18.751 -3.181 -15.127 1.00 64.69 110 ASP A N 1
ATOM 818 C CA . ASP A 1 110 ? 18.538 -3.975 -13.914 1.00 64.69 110 ASP A CA 1
ATOM 819 C C . ASP A 1 110 ? 17.935 -3.082 -12.811 1.00 64.69 110 ASP A C 1
ATOM 821 O O . ASP A 1 110 ? 18.236 -1.891 -12.730 1.00 64.69 110 ASP A O 1
ATOM 825 N N . ALA A 1 111 ? 17.130 -3.662 -11.917 1.00 63.88 111 ALA A N 1
ATOM 826 C CA . ALA A 1 111 ? 16.594 -2.980 -10.737 1.00 63.88 111 ALA A CA 1
ATOM 827 C C . ALA A 1 111 ? 17.708 -2.488 -9.790 1.00 63.88 111 ALA A C 1
ATOM 829 O O . ALA A 1 111 ? 17.521 -1.540 -9.028 1.00 63.88 111 ALA A O 1
ATOM 830 N N . ALA A 1 112 ? 18.893 -3.109 -9.854 1.00 66.94 112 ALA A N 1
ATOM 831 C CA . ALA A 1 112 ? 20.079 -2.674 -9.117 1.00 66.94 112 ALA A CA 1
ATOM 832 C C . ALA A 1 112 ? 20.633 -1.310 -9.575 1.00 66.94 112 ALA A C 1
ATOM 834 O O . ALA A 1 112 ? 21.351 -0.670 -8.802 1.00 66.94 112 ALA A O 1
ATOM 835 N N . ASP A 1 113 ? 20.295 -0.867 -10.789 1.00 70.00 113 ASP A N 1
ATOM 836 C CA . ASP A 1 113 ? 20.787 0.384 -11.372 1.00 70.00 113 ASP A CA 1
ATOM 837 C C . ASP A 1 113 ? 19.857 1.579 -11.100 1.00 70.00 113 ASP A C 1
ATOM 839 O O . ASP A 1 113 ? 20.228 2.714 -11.396 1.00 70.00 113 ASP A O 1
ATOM 843 N N . ILE A 1 114 ? 18.690 1.340 -10.488 1.00 76.25 114 ILE A N 1
ATOM 844 C CA . ILE A 1 114 ? 17.700 2.377 -10.178 1.00 76.25 114 ILE A CA 1
ATOM 845 C C . ILE A 1 114 ? 18.222 3.291 -9.070 1.00 76.25 114 ILE A C 1
ATOM 847 O O . ILE A 1 114 ? 18.549 2.867 -7.950 1.00 76.25 114 ILE A O 1
ATOM 851 N N . THR A 1 115 ? 18.259 4.584 -9.366 1.00 76.69 115 THR A N 1
ATOM 852 C CA . THR A 1 115 ? 18.726 5.608 -8.437 1.00 76.69 115 THR A CA 1
ATOM 853 C C . THR A 1 115 ? 17.627 6.024 -7.449 1.00 76.69 115 THR A C 1
ATOM 855 O O . THR A 1 115 ? 16.434 5.877 -7.714 1.00 76.69 115 THR A O 1
ATOM 858 N N . PRO A 1 116 ? 17.981 6.577 -6.271 1.00 76.88 116 PRO A N 1
ATOM 859 C CA . PRO A 1 116 ? 16.983 7.072 -5.322 1.00 76.88 116 PRO A CA 1
ATOM 860 C C . PRO A 1 116 ? 16.044 8.151 -5.879 1.00 76.88 116 PRO A C 1
ATOM 862 O O . PRO A 1 116 ? 14.921 8.252 -5.394 1.00 76.88 116 PRO A O 1
ATOM 865 N N . ASP A 1 117 ? 16.488 8.930 -6.869 1.00 74.50 117 ASP A N 1
ATOM 866 C CA . ASP A 1 117 ? 15.700 10.004 -7.489 1.00 74.50 117 ASP A CA 1
ATOM 867 C C . ASP A 1 117 ? 14.589 9.466 -8.412 1.00 74.50 117 ASP A C 1
ATOM 869 O O . ASP A 1 117 ? 13.646 10.185 -8.735 1.00 74.50 117 ASP A O 1
ATOM 873 N N . GLU A 1 118 ? 14.668 8.190 -8.797 1.00 71.00 118 GLU A N 1
ATOM 874 C CA . GLU A 1 118 ? 13.702 7.497 -9.663 1.00 71.00 118 GLU A CA 1
ATOM 875 C C . GLU A 1 118 ? 12.655 6.710 -8.863 1.00 71.00 118 GLU A C 1
ATOM 877 O O . GLU A 1 118 ? 11.814 6.007 -9.423 1.00 71.00 118 GLU A O 1
ATOM 882 N N . ARG A 1 119 ? 12.681 6.830 -7.533 1.00 79.00 119 ARG A N 1
ATOM 883 C CA . ARG A 1 119 ? 11.733 6.173 -6.634 1.00 79.00 119 ARG A CA 1
ATOM 884 C C . ARG A 1 119 ? 10.635 7.130 -6.210 1.00 79.00 119 ARG A C 1
ATOM 886 O O . ARG A 1 119 ? 10.896 8.255 -5.795 1.00 79.00 119 ARG A O 1
ATOM 893 N N . GLU A 1 120 ? 9.406 6.631 -6.184 1.00 79.56 120 GLU A N 1
ATOM 894 C CA . GLU A 1 120 ? 8.273 7.361 -5.617 1.00 79.56 120 GLU A CA 1
ATOM 895 C C . GLU A 1 120 ? 7.972 6.811 -4.218 1.00 79.56 120 GLU A C 1
ATOM 897 O O . GLU A 1 120 ? 7.709 5.621 -4.033 1.00 79.56 120 GLU A O 1
ATOM 902 N N . TYR A 1 121 ? 8.007 7.685 -3.212 1.00 82.44 121 TYR A N 1
ATOM 903 C CA . TYR A 1 121 ? 7.734 7.338 -1.819 1.00 82.44 121 TYR A CA 1
ATOM 904 C C . TYR A 1 121 ? 6.549 8.134 -1.275 1.00 82.44 121 TYR A C 1
ATOM 906 O O . TYR A 1 121 ? 6.513 9.363 -1.347 1.00 82.44 121 TYR A O 1
ATOM 914 N N . ARG A 1 122 ? 5.583 7.437 -0.667 1.00 82.75 122 ARG A N 1
ATOM 915 C CA . ARG A 1 122 ? 4.369 8.030 -0.089 1.00 82.75 122 ARG A CA 1
ATOM 916 C C . ARG A 1 122 ? 4.086 7.489 1.302 1.00 82.75 122 ARG A C 1
ATOM 918 O O . ARG A 1 122 ? 4.374 6.337 1.610 1.00 82.75 122 ARG A O 1
ATOM 925 N N . THR A 1 123 ? 3.489 8.328 2.146 1.00 84.50 123 THR A N 1
ATOM 926 C CA . THR A 1 123 ? 3.022 7.940 3.483 1.00 84.50 123 THR A CA 1
ATOM 927 C C . THR A 1 123 ? 1.529 8.231 3.616 1.00 84.50 123 THR A C 1
ATOM 929 O O . THR A 1 123 ? 1.085 9.315 3.246 1.00 84.50 123 THR A O 1
ATOM 932 N N . TYR A 1 124 ? 0.774 7.279 4.160 1.00 82.62 124 TYR A N 1
ATOM 933 C CA . TYR A 1 124 ? -0.672 7.344 4.375 1.00 82.62 124 TYR A CA 1
ATOM 934 C C . TYR A 1 124 ? -0.978 7.174 5.863 1.00 82.62 124 TYR A C 1
ATOM 936 O O . TYR A 1 124 ? -0.390 6.311 6.513 1.00 82.62 124 TYR A O 1
ATOM 944 N N . GLU A 1 125 ? -1.912 7.951 6.411 1.00 86.31 125 GLU A N 1
ATOM 945 C CA . GLU A 1 125 ? -2.454 7.690 7.749 1.00 86.31 125 GLU A CA 1
ATOM 946 C C . GLU A 1 125 ? -3.561 6.629 7.652 1.00 86.31 125 GLU A C 1
ATOM 948 O O . GLU A 1 125 ? -4.492 6.755 6.859 1.00 86.31 125 GLU A O 1
ATOM 953 N N . ILE A 1 126 ? -3.425 5.558 8.435 1.00 86.25 126 ILE A N 1
ATOM 954 C CA . ILE A 1 126 ? -4.245 4.338 8.376 1.00 86.25 126 ILE A CA 1
ATOM 955 C C . ILE A 1 126 ? -4.831 3.958 9.745 1.00 86.25 126 ILE A C 1
ATOM 957 O O . ILE A 1 126 ? -5.171 2.801 9.991 1.00 86.25 126 ILE A O 1
ATOM 961 N N . LEU A 1 127 ? -4.945 4.924 10.660 1.00 85.75 127 LEU A N 1
ATOM 962 C CA . LEU A 1 127 ? -5.501 4.687 11.990 1.00 85.75 127 LEU A CA 1
ATOM 963 C C . LEU A 1 127 ? -6.917 4.086 11.893 1.00 85.75 127 LEU A C 1
ATOM 965 O O . LEU A 1 127 ? -7.802 4.666 11.266 1.00 85.75 127 LEU A O 1
ATOM 969 N N . GLY A 1 128 ? -7.141 2.943 12.549 1.00 84.69 128 GLY A N 1
ATOM 970 C CA . GLY A 1 128 ? -8.434 2.244 1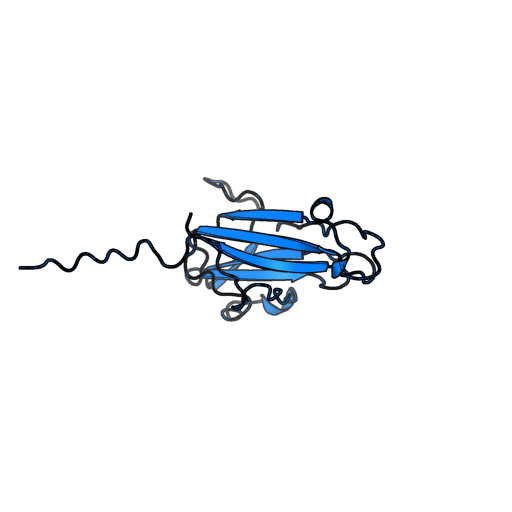2.539 1.00 84.69 128 GLY A CA 1
ATOM 971 C C . GLY A 1 128 ? -8.703 1.390 11.292 1.00 84.69 128 GLY A C 1
ATOM 972 O O . GLY A 1 128 ? -9.811 0.876 11.129 1.00 84.69 128 GLY A O 1
ATOM 973 N N . ILE A 1 129 ? -7.709 1.225 10.417 1.00 88.81 129 ILE A N 1
ATOM 974 C CA . ILE A 1 129 ? -7.759 0.307 9.278 1.00 88.81 129 ILE A CA 1
ATOM 975 C C . ILE A 1 129 ? -7.122 -1.009 9.699 1.00 88.81 129 ILE A C 1
ATOM 977 O O . ILE A 1 129 ? -6.000 -1.007 10.193 1.00 88.81 129 ILE A O 1
ATOM 981 N N . ASP A 1 130 ? -7.811 -2.128 9.483 1.00 90.88 130 ASP A N 1
ATOM 982 C CA . ASP A 1 130 ? -7.347 -3.456 9.897 1.00 90.88 130 ASP A CA 1
ATOM 983 C C . ASP A 1 130 ? -6.429 -4.107 8.858 1.00 90.88 130 ASP A C 1
ATOM 985 O O . ASP A 1 130 ? -5.492 -4.836 9.202 1.00 90.88 130 ASP A O 1
ATOM 989 N N . ARG A 1 131 ? -6.712 -3.877 7.570 1.00 92.69 131 ARG A N 1
ATOM 990 C CA . ARG A 1 131 ? -5.927 -4.431 6.460 1.00 92.69 131 ARG A CA 1
ATOM 991 C C . ARG A 1 131 ? -5.790 -3.440 5.318 1.00 92.69 131 ARG A C 1
ATOM 993 O O . ARG A 1 131 ? -6.671 -2.611 5.103 1.00 92.69 131 ARG A O 1
ATOM 1000 N N . VAL A 1 132 ? -4.713 -3.581 4.555 1.00 92.06 132 VAL A N 1
ATOM 1001 C CA . VAL A 1 132 ? -4.498 -2.836 3.313 1.00 92.06 132 VAL A CA 1
ATOM 1002 C C . VAL A 1 132 ? -4.180 -3.774 2.158 1.00 92.06 132 VAL A C 1
ATOM 1004 O O . VAL A 1 132 ? -3.504 -4.787 2.334 1.00 92.06 132 VAL A O 1
ATOM 1007 N N . ALA A 1 133 ? -4.674 -3.442 0.971 1.00 92.00 133 ALA A N 1
ATOM 1008 C CA . ALA A 1 133 ? -4.401 -4.172 -0.259 1.00 92.00 133 ALA A CA 1
ATOM 1009 C C . ALA A 1 133 ? -3.882 -3.218 -1.332 1.00 92.00 133 ALA A C 1
ATOM 1011 O O . ALA A 1 133 ? -4.324 -2.071 -1.430 1.00 92.00 133 ALA A O 1
ATOM 1012 N N . PHE A 1 134 ? -2.958 -3.720 -2.142 1.00 90.19 134 PHE A N 1
ATOM 1013 C CA . PHE A 1 134 ? -2.406 -3.026 -3.296 1.00 90.19 134 PHE A CA 1
ATOM 1014 C C . PHE A 1 134 ? -3.009 -3.669 -4.536 1.00 90.19 134 PHE A C 1
ATOM 1016 O O . PHE A 1 134 ? -2.893 -4.879 -4.702 1.00 90.19 134 PHE A O 1
ATOM 1023 N N . VAL A 1 135 ? -3.696 -2.892 -5.366 1.00 87.62 135 VAL A N 1
ATOM 1024 C CA . VAL A 1 135 ? -4.393 -3.383 -6.556 1.00 87.62 135 VAL A CA 1
ATOM 1025 C C . VAL A 1 135 ? -3.877 -2.657 -7.778 1.00 87.62 135 VAL A C 1
ATOM 1027 O O . VAL A 1 135 ? -3.907 -1.430 -7.833 1.00 87.62 135 VAL A O 1
ATOM 1030 N N . GLY A 1 136 ? -3.437 -3.407 -8.776 1.00 82.00 136 GLY A N 1
ATOM 1031 C CA . GLY A 1 136 ? -2.834 -2.832 -9.967 1.00 82.00 136 GLY A CA 1
ATOM 1032 C C . GLY A 1 136 ? -2.132 -3.886 -10.800 1.00 82.00 136 GLY A C 1
ATOM 1033 O O . GLY A 1 136 ? -2.441 -5.071 -10.701 1.00 82.00 136 GLY A O 1
ATOM 1034 N N . SER A 1 137 ? -1.196 -3.421 -11.614 1.00 74.50 137 SER A N 1
ATOM 1035 C CA . SER A 1 137 ? -0.304 -4.256 -12.410 1.00 74.50 137 SER A CA 1
ATOM 1036 C C . SER A 1 137 ? 1.107 -4.125 -11.851 1.00 74.50 137 SER A C 1
ATOM 1038 O O . SER A 1 137 ? 1.544 -3.006 -11.596 1.00 74.50 137 SER A O 1
ATOM 1040 N N . ASP A 1 138 ? 1.789 -5.249 -11.649 1.00 69.50 138 ASP A N 1
ATOM 1041 C CA . ASP A 1 138 ? 3.202 -5.328 -11.244 1.00 69.50 138 ASP A CA 1
ATOM 1042 C C . ASP A 1 138 ? 4.143 -5.307 -12.459 1.00 69.50 138 ASP A C 1
ATOM 1044 O O . ASP A 1 138 ? 5.365 -5.240 -12.321 1.00 69.50 138 ASP A O 1
ATOM 1048 N N . VAL A 1 139 ? 3.566 -5.315 -13.665 1.00 70.56 139 VAL A N 1
ATOM 1049 C CA . VAL A 1 139 ? 4.279 -5.050 -14.915 1.00 70.56 139 VAL A CA 1
ATOM 1050 C C . VAL A 1 139 ? 4.967 -3.686 -14.808 1.00 70.56 139 VAL A C 1
ATOM 1052 O O . VAL A 1 139 ? 4.303 -2.658 -14.660 1.00 70.56 139 VAL A O 1
ATOM 1055 N N . GLY A 1 140 ? 6.300 -3.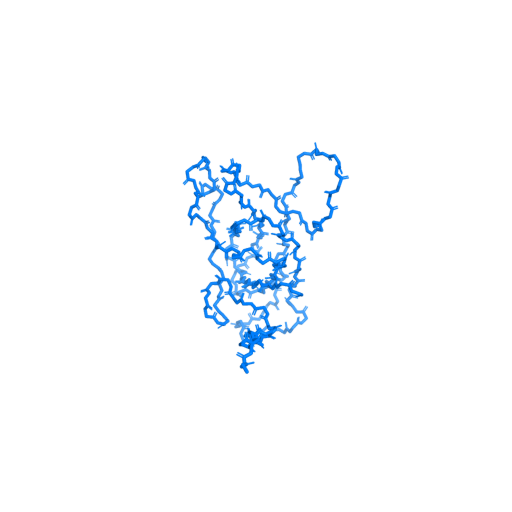708 -14.820 1.00 71.50 140 GLY A N 1
ATOM 1056 C CA . GLY A 1 140 ? 7.146 -2.514 -14.798 1.00 71.50 140 GLY A CA 1
ATOM 1057 C C . GLY A 1 140 ? 7.182 -1.758 -13.486 1.00 71.50 140 GLY A C 1
ATOM 1058 O O . GLY A 1 140 ? 7.660 -0.630 -13.453 1.00 71.50 140 GLY A O 1
ATOM 1059 N N . THR A 1 141 ? 6.649 -2.309 -12.393 1.00 79.75 141 THR A N 1
ATOM 1060 C CA . THR A 1 141 ? 6.648 -1.597 -11.111 1.00 79.75 141 THR A CA 1
ATOM 1061 C C . THR A 1 141 ? 6.738 -2.555 -9.940 1.00 79.75 141 THR A C 1
ATOM 1063 O O . THR A 1 141 ? 5.837 -3.355 -9.693 1.00 79.75 141 THR A O 1
ATOM 1066 N N . ASN A 1 142 ? 7.804 -2.409 -9.159 1.00 85.88 142 ASN A N 1
ATOM 1067 C CA . ASN A 1 142 ? 7.930 -3.058 -7.867 1.00 85.88 142 ASN A CA 1
ATOM 1068 C C . ASN A 1 142 ? 7.383 -2.147 -6.768 1.00 85.88 142 ASN A C 1
ATOM 1070 O O . ASN A 1 142 ? 7.547 -0.925 -6.805 1.00 85.88 142 ASN A O 1
ATOM 1074 N N . ALA A 1 143 ? 6.755 -2.746 -5.759 1.00 87.38 143 ALA A N 1
ATOM 1075 C CA . ALA A 1 143 ? 6.221 -2.021 -4.617 1.00 87.38 143 ALA A CA 1
ATOM 1076 C C . ALA A 1 143 ? 6.670 -2.640 -3.297 1.00 87.38 143 ALA A C 1
ATOM 1078 O O . ALA A 1 143 ? 6.634 -3.856 -3.107 1.00 87.38 143 ALA A O 1
ATOM 1079 N N . TRP 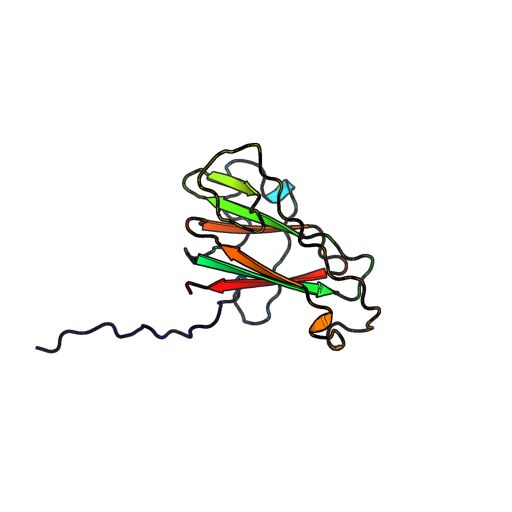A 1 144 ? 7.007 -1.785 -2.338 1.00 92.19 144 TRP A N 1
ATOM 1080 C CA . TRP A 1 144 ? 7.272 -2.153 -0.954 1.00 92.19 144 TRP A CA 1
ATOM 1081 C C . TRP A 1 144 ? 6.354 -1.376 -0.041 1.00 92.19 144 TRP A C 1
ATOM 1083 O O . TRP A 1 144 ? 6.064 -0.201 -0.271 1.00 92.19 144 TRP A O 1
ATOM 1093 N N . ALA A 1 145 ? 5.945 -2.030 1.039 1.00 91.62 145 ALA A N 1
ATOM 1094 C CA . ALA A 1 145 ? 5.139 -1.400 2.059 1.00 91.62 145 ALA A CA 1
ATOM 1095 C C . ALA A 1 145 ? 5.675 -1.692 3.452 1.00 91.62 145 ALA A C 1
ATOM 1097 O O . ALA A 1 145 ? 6.144 -2.796 3.748 1.00 91.62 145 ALA A O 1
ATOM 1098 N N . ALA A 1 146 ? 5.564 -0.701 4.325 1.00 91.88 146 ALA A N 1
ATOM 1099 C CA . ALA A 1 146 ? 5.872 -0.845 5.733 1.00 91.88 146 ALA A CA 1
ATOM 1100 C C . ALA A 1 146 ? 4.907 -0.031 6.594 1.00 91.88 146 ALA A C 1
ATOM 1102 O O . ALA A 1 146 ? 4.407 0.996 6.153 1.00 91.88 146 ALA A O 1
ATOM 1103 N N . CYS A 1 147 ? 4.679 -0.449 7.835 1.00 90.50 147 CYS A N 1
ATOM 1104 C CA . CYS A 1 147 ? 3.835 0.283 8.775 1.00 90.50 147 CYS A CA 1
ATOM 1105 C C . CYS A 1 147 ? 4.620 0.802 9.985 1.00 90.50 147 CYS A C 1
ATOM 1107 O O . CYS A 1 147 ? 5.554 0.146 10.457 1.00 90.50 147 CYS A O 1
ATOM 1109 N N . SER A 1 148 ? 4.232 1.972 10.499 1.00 87.81 148 SER A N 1
ATOM 1110 C CA . SER A 1 148 ? 4.787 2.564 11.721 1.00 87.81 148 SER A CA 1
ATOM 1111 C C . SER A 1 148 ? 3.699 3.142 12.631 1.00 87.81 148 SER A C 1
ATOM 1113 O O . SER A 1 148 ? 2.579 3.446 12.216 1.00 87.81 148 SER A O 1
ATOM 1115 N N . THR A 1 149 ? 4.042 3.307 13.909 1.00 82.44 149 THR A N 1
ATOM 1116 C CA . THR A 1 149 ? 3.170 3.943 14.909 1.00 82.44 149 THR A CA 1
ATOM 1117 C C . THR A 1 149 ? 3.469 5.438 15.073 1.00 82.44 149 THR A C 1
ATOM 1119 O O . THR A 1 149 ? 2.618 6.182 15.559 1.00 82.44 149 THR A O 1
ATOM 1122 N N . PHE A 1 150 ? 4.676 5.867 14.690 1.00 72.38 150 PHE A N 1
ATOM 1123 C CA . PHE A 1 150 ? 5.218 7.218 14.859 1.00 72.38 150 PHE A CA 1
ATOM 1124 C C . PHE A 1 150 ? 5.757 7.755 13.540 1.00 72.38 150 PHE A C 1
ATOM 1126 O O . PHE A 1 150 ? 6.226 6.917 12.729 1.00 72.38 150 PHE A O 1
#

pLDDT: mean 75.73, std 14.65, range [40.06, 93.25]